Protein AF-A0A932U770-F1 (afdb_monomer_lite)

Foldseek 3Di:
DPDFDKKKKKKKWAFKDFDDQDPVVRDDGAMFTFIKMWIGDPVDIDIDTQTGRVDGDPDDLRVLVVVVCVVVAWDWDDKDFDFDDDDPDDDDDDDDTDTPPSTMMIMTMHTDDPPDDSDDPPSND

Sequence (125 aa):
MAENQWEYCHLGLDGDKYHKPDKRTGNVEGWSYDCHIYYYGPSKSQYIQLTRLDTIVDFTPFPRAMALLGLYGWELVSVQHPVYGAHGGSDGDGTSGYLAWHRKIAYFKRLVVPGRATDEPKLTL

Secondary structure (DSSP, 8-state):
-PPPPEEEEEEEEEEEEEEPPBTTTTBPPEEEEEEEEEEE-SS-EEEEEEE-TTSEESS-HHHHHHHHHHHTTPEEEEEE-PEEPPP--SS-----PEE-TT-EEEEEEEE--TT----------

Radius of gyration: 18.55 Å; chains: 1; bounding box: 44×48×47 Å

Structure (mmCIF, N/CA/C/O backbone):
data_AF-A0A932U770-F1
#
_entry.id   AF-A0A932U770-F1
#
loop_
_atom_site.group_PDB
_atom_site.id
_atom_site.type_symbol
_atom_site.label_atom_id
_atom_site.label_alt_id
_atom_site.label_comp_id
_atom_site.label_asym_id
_atom_site.label_entity_id
_atom_site.label_seq_id
_atom_site.pdbx_PDB_ins_code
_atom_site.Cartn_x
_atom_site.Cartn_y
_atom_site.Cartn_z
_atom_site.occupancy
_atom_site.B_iso_or_equiv
_atom_site.auth_seq_id
_atom_site.auth_comp_id
_atom_site.auth_asym_id
_atom_site.auth_atom_id
_atom_site.pdbx_PDB_model_num
ATOM 1 N N . MET A 1 1 ? -19.892 10.150 25.071 1.00 44.81 1 MET A N 1
ATOM 2 C CA . MET A 1 1 ? -19.919 9.243 23.903 1.00 44.81 1 MET A CA 1
ATOM 3 C C . MET A 1 1 ? -18.548 8.604 23.820 1.00 44.81 1 MET A C 1
ATOM 5 O O . MET A 1 1 ? -17.582 9.339 23.974 1.00 44.81 1 MET A O 1
ATOM 9 N N . ALA A 1 2 ? -18.449 7.279 23.701 1.00 55.12 2 ALA A N 1
ATOM 10 C CA . ALA A 1 2 ? -17.149 6.638 23.512 1.00 55.12 2 ALA A CA 1
ATOM 11 C C . ALA A 1 2 ? -16.595 7.077 22.150 1.00 55.12 2 ALA A C 1
ATOM 13 O O . ALA A 1 2 ? -17.303 6.996 21.148 1.00 55.12 2 ALA A O 1
ATOM 14 N N . GLU A 1 3 ? -15.383 7.620 22.133 1.00 70.56 3 GLU A N 1
ATOM 15 C CA . GLU A 1 3 ? -14.718 8.017 20.897 1.00 70.56 3 GLU A CA 1
ATOM 16 C C . GLU A 1 3 ? -14.372 6.753 20.102 1.00 70.56 3 GLU A C 1
ATOM 18 O O . GLU A 1 3 ? -13.790 5.807 20.639 1.00 70.56 3 GLU A O 1
ATOM 23 N N . ASN A 1 4 ? -14.784 6.703 18.835 1.00 77.62 4 ASN A N 1
ATOM 24 C CA . ASN A 1 4 ? -14.467 5.576 17.966 1.00 77.62 4 ASN A CA 1
ATOM 25 C C . ASN A 1 4 ? -12.946 5.499 17.774 1.00 77.62 4 ASN A C 1
ATOM 27 O O . ASN A 1 4 ? -12.334 6.459 17.305 1.00 77.62 4 ASN A O 1
ATOM 31 N N . GLN A 1 5 ? -12.343 4.357 18.106 1.00 85.62 5 GLN A N 1
ATOM 32 C CA . GLN A 1 5 ? -10.927 4.105 17.838 1.00 85.62 5 GLN A CA 1
ATOM 33 C C . GLN A 1 5 ? -10.726 3.689 16.374 1.00 85.62 5 GLN A C 1
ATOM 35 O O . GLN A 1 5 ? -11.537 2.949 15.811 1.00 85.62 5 GLN A O 1
ATOM 40 N N . TRP A 1 6 ? -9.635 4.152 15.762 1.00 87.38 6 TRP A N 1
ATOM 41 C CA . TRP A 1 6 ? -9.308 3.919 14.353 1.00 87.38 6 TRP A CA 1
ATOM 42 C C . TRP A 1 6 ? -7.961 3.211 14.203 1.00 87.38 6 TRP A C 1
ATOM 44 O O . TRP A 1 6 ? -7.018 3.494 14.940 1.00 87.38 6 TRP A O 1
ATOM 54 N N . GLU A 1 7 ? -7.875 2.327 13.214 1.00 88.94 7 GLU A N 1
ATOM 55 C CA . GLU A 1 7 ? -6.621 1.790 12.683 1.00 88.94 7 GLU A CA 1
ATOM 56 C C . GLU A 1 7 ? -6.246 2.558 11.415 1.00 88.94 7 GLU A C 1
ATOM 58 O O . GLU A 1 7 ? -7.127 2.979 10.658 1.00 88.94 7 GLU A O 1
ATOM 63 N N . TYR A 1 8 ? -4.946 2.698 11.160 1.00 92.25 8 TYR A N 1
ATOM 64 C CA . TYR A 1 8 ? -4.427 3.411 9.993 1.00 92.25 8 TYR A CA 1
ATOM 65 C C . TYR A 1 8 ? -3.449 2.533 9.221 1.00 92.25 8 TYR A C 1
ATOM 67 O O . TYR A 1 8 ?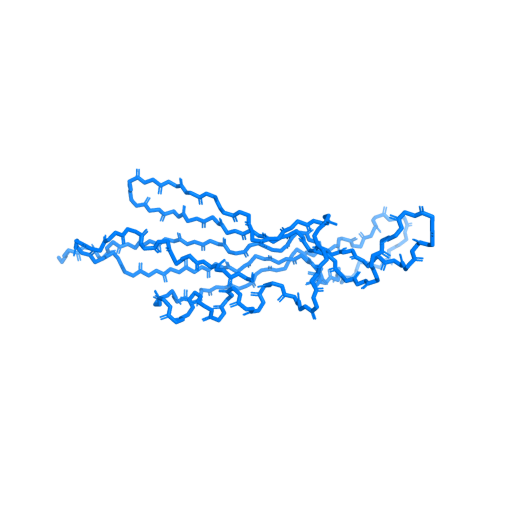 -2.760 1.694 9.799 1.00 92.25 8 TYR A O 1
ATOM 75 N N . CYS A 1 9 ? -3.347 2.737 7.915 1.00 94.06 9 CYS A N 1
ATOM 76 C CA . CYS A 1 9 ? -2.246 2.187 7.137 1.00 94.06 9 CYS A CA 1
ATOM 77 C C . CYS A 1 9 ? -1.866 3.126 5.996 1.00 94.06 9 CYS A C 1
ATOM 79 O O . CYS A 1 9 ? -2.636 4.015 5.620 1.00 94.06 9 CYS A O 1
ATOM 81 N N . HIS A 1 10 ? -0.671 2.934 5.449 1.00 95.56 10 HIS A N 1
ATOM 82 C CA . HIS A 1 10 ? -0.303 3.556 4.189 1.00 95.56 10 HIS A CA 1
ATOM 83 C C . HIS A 1 10 ? 0.346 2.551 3.241 1.00 95.56 10 HIS A C 1
ATOM 85 O O . HIS A 1 10 ? 1.170 1.737 3.651 1.00 95.56 10 HIS A O 1
ATOM 91 N N . LEU A 1 11 ? -0.033 2.624 1.969 1.00 96.31 11 LEU A N 1
ATOM 92 C CA . LEU A 1 11 ? 0.539 1.866 0.862 1.00 96.31 11 LEU A CA 1
ATOM 93 C C . LEU A 1 11 ? 1.500 2.782 0.107 1.00 96.31 11 LEU A C 1
ATOM 95 O O . LEU A 1 11 ? 1.067 3.805 -0.424 1.00 96.31 11 LEU A O 1
ATOM 99 N N . GLY A 1 12 ? 2.774 2.415 0.053 1.00 95.75 12 GLY A N 1
ATOM 100 C CA . GLY A 1 12 ? 3.820 3.137 -0.658 1.00 95.75 12 GLY A CA 1
ATOM 101 C C . GLY A 1 12 ? 4.208 2.448 -1.964 1.00 95.75 12 GLY A C 1
ATOM 102 O O . GLY A 1 12 ? 4.327 1.224 -2.034 1.00 95.75 12 GLY A O 1
ATOM 103 N N . LEU A 1 13 ? 4.414 3.248 -3.004 1.00 95.31 13 LEU A N 1
ATOM 104 C CA . LEU A 1 13 ? 5.195 2.900 -4.186 1.00 95.31 13 LEU A CA 1
ATOM 105 C C . LEU A 1 13 ? 6.364 3.882 -4.233 1.00 95.31 13 LEU A C 1
ATOM 107 O O . LEU A 1 13 ? 6.118 5.083 -4.330 1.00 95.31 13 LEU A O 1
ATOM 111 N N . ASP A 1 14 ? 7.599 3.393 -4.156 1.00 92.44 14 ASP A N 1
ATOM 112 C CA . ASP A 1 14 ? 8.802 4.237 -4.078 1.00 92.44 14 ASP A CA 1
ATOM 113 C C . ASP A 1 14 ? 9.591 4.326 -5.381 1.00 92.44 14 ASP A C 1
ATOM 115 O O . ASP A 1 14 ? 10.525 5.128 -5.485 1.00 92.44 14 ASP A O 1
ATOM 119 N N . GLY A 1 15 ? 9.175 3.570 -6.391 1.00 89.56 15 GLY A N 1
ATOM 120 C CA . GLY A 1 15 ? 9.710 3.642 -7.737 1.00 89.56 15 GLY A CA 1
ATOM 121 C C . GLY A 1 15 ? 9.412 2.392 -8.547 1.00 89.56 15 GLY A C 1
ATOM 122 O O . GLY A 1 15 ? 8.880 1.394 -8.052 1.00 89.56 15 GLY A O 1
ATOM 123 N N . ASP A 1 16 ? 9.804 2.467 -9.807 1.00 91.38 16 ASP A N 1
ATOM 124 C CA . ASP A 1 16 ? 9.727 1.407 -10.794 1.00 91.38 16 ASP A CA 1
ATOM 125 C C . ASP A 1 16 ? 11.029 1.341 -11.603 1.00 91.38 16 ASP A C 1
ATOM 127 O O . ASP A 1 16 ? 11.791 2.308 -11.699 1.00 91.38 16 ASP A O 1
ATOM 131 N N . LYS A 1 17 ? 11.312 0.173 -12.174 1.00 91.38 17 LYS A N 1
ATOM 132 C CA . LYS A 1 17 ? 12.446 -0.026 -13.075 1.00 91.38 17 LYS A CA 1
ATOM 133 C C . LYS A 1 17 ? 12.067 -1.002 -14.175 1.00 91.38 17 LYS A C 1
ATOM 135 O O . LYS A 1 17 ? 11.622 -2.111 -13.899 1.00 91.38 17 LYS A O 1
ATOM 140 N N . TYR A 1 18 ? 12.311 -0.612 -15.421 1.00 89.50 18 TYR A N 1
ATOM 141 C CA . TYR A 1 18 ? 12.226 -1.534 -16.547 1.00 89.50 18 TYR A CA 1
ATOM 142 C C . TYR A 1 18 ? 13.537 -2.303 -16.714 1.00 89.50 18 TYR A C 1
ATOM 144 O O . TYR A 1 18 ? 14.613 -1.705 -16.832 1.00 89.50 18 TYR A O 1
ATOM 152 N N . HIS A 1 19 ? 13.448 -3.627 -16.764 1.00 88.62 19 HIS A N 1
ATOM 153 C CA . HIS A 1 19 ? 14.555 -4.527 -17.063 1.00 88.62 19 HIS A CA 1
ATOM 154 C C . HIS A 1 19 ? 14.473 -4.948 -18.523 1.00 88.62 19 HIS A C 1
ATOM 156 O O . HIS A 1 19 ? 13.507 -5.573 -18.956 1.00 88.62 19 HIS A O 1
ATOM 162 N N . LYS A 1 20 ? 15.508 -4.595 -19.286 1.00 86.38 20 LYS A N 1
ATOM 163 C CA . LYS A 1 20 ? 15.680 -5.076 -20.657 1.00 86.38 20 LYS A CA 1
ATOM 164 C C . LYS A 1 20 ? 16.165 -6.529 -20.634 1.00 86.38 20 LYS A C 1
ATOM 166 O O . LYS A 1 20 ? 16.903 -6.890 -19.715 1.00 86.38 20 LYS A O 1
ATOM 171 N N . PRO A 1 21 ? 15.831 -7.331 -21.656 1.00 82.88 21 PRO A N 1
ATOM 172 C CA . PRO A 1 21 ? 16.319 -8.697 -21.751 1.00 82.88 21 PRO A CA 1
ATOM 173 C C . PRO A 1 21 ? 17.848 -8.697 -21.839 1.00 82.88 21 PRO A C 1
ATOM 175 O O . PRO A 1 21 ? 18.435 -8.030 -22.695 1.00 82.88 21 PRO A O 1
ATOM 178 N N . ASP A 1 22 ? 18.496 -9.466 -20.967 1.00 78.56 22 ASP A N 1
ATOM 179 C CA . ASP A 1 22 ? 19.944 -9.664 -20.993 1.00 78.56 22 ASP A CA 1
ATOM 180 C C . ASP A 1 22 ? 20.265 -11.142 -21.232 1.00 78.56 22 ASP A C 1
ATOM 182 O O . ASP A 1 22 ? 20.074 -12.012 -20.381 1.00 78.56 22 ASP A O 1
ATOM 186 N N . LYS A 1 23 ? 20.801 -11.412 -22.428 1.00 71.38 23 LYS A N 1
ATOM 187 C CA . LYS A 1 23 ? 21.168 -12.755 -22.891 1.00 71.38 23 LYS A CA 1
ATOM 188 C C . LYS A 1 23 ? 22.278 -13.405 -22.057 1.00 71.38 23 LYS A C 1
ATOM 190 O O . LYS A 1 23 ? 22.447 -14.615 -22.156 1.00 71.38 23 LYS A O 1
ATOM 195 N N . ARG A 1 24 ? 23.062 -12.637 -21.288 1.00 72.44 24 ARG A N 1
ATOM 196 C CA . ARG A 1 24 ? 24.173 -13.162 -20.472 1.00 72.44 24 ARG A CA 1
ATOM 197 C C . ARG A 1 24 ? 23.744 -13.576 -19.071 1.00 72.44 24 ARG A C 1
ATOM 199 O O . ARG A 1 24 ? 24.317 -14.512 -18.528 1.00 72.44 24 ARG A O 1
ATOM 206 N N . THR A 1 25 ? 22.766 -12.887 -18.496 1.00 71.94 25 THR A N 1
ATOM 207 C CA . THR A 1 25 ? 22.269 -13.148 -17.136 1.00 71.94 25 THR A CA 1
ATOM 208 C C . THR A 1 25 ? 21.006 -14.005 -17.123 1.00 71.94 25 THR A C 1
ATOM 210 O O . THR A 1 25 ? 20.641 -14.524 -16.074 1.00 71.94 25 THR A O 1
ATOM 213 N N . GLY A 1 26 ? 20.352 -14.188 -18.277 1.00 70.31 26 GLY A N 1
ATOM 214 C CA . GLY A 1 26 ? 19.064 -14.879 -18.354 1.00 70.31 26 GLY A CA 1
ATOM 215 C C . GLY A 1 26 ? 17.919 -14.055 -17.761 1.00 70.31 26 GLY A C 1
ATOM 216 O O . GLY A 1 26 ? 16.860 -14.610 -17.475 1.00 70.31 26 GLY A O 1
ATOM 217 N N . ASN A 1 27 ? 18.125 -12.747 -17.566 1.00 72.31 27 ASN A N 1
ATOM 218 C CA . ASN A 1 27 ? 17.108 -11.864 -17.012 1.00 72.31 27 ASN A CA 1
ATOM 219 C C . ASN A 1 27 ? 15.900 -11.785 -17.948 1.00 72.31 27 ASN A C 1
ATOM 221 O O . ASN A 1 27 ? 16.032 -11.524 -19.149 1.00 72.31 27 ASN A O 1
ATOM 225 N N . VAL A 1 28 ? 14.724 -11.991 -17.360 1.00 80.12 28 VAL A N 1
ATOM 226 C CA . VAL A 1 28 ? 13.431 -11.833 -18.024 1.00 80.12 28 VAL A CA 1
ATOM 227 C C . VAL A 1 28 ? 13.189 -10.341 -18.277 1.00 80.12 28 VAL A C 1
ATOM 229 O O . VAL A 1 28 ? 13.609 -9.493 -17.494 1.00 80.12 28 VAL A O 1
ATOM 232 N N . GLU A 1 29 ? 12.557 -10.006 -19.397 1.00 88.69 29 GLU A N 1
ATOM 233 C CA . GLU A 1 29 ? 12.138 -8.635 -19.694 1.00 88.69 29 GLU A CA 1
ATOM 234 C C . GLU A 1 29 ? 10.894 -8.270 -18.872 1.00 88.69 29 GLU A C 1
ATOM 236 O O . GLU A 1 29 ? 9.956 -9.062 -18.796 1.00 88.69 29 GLU A O 1
ATOM 241 N N . GLY A 1 30 ? 10.861 -7.076 -18.273 1.00 89.62 30 GLY A N 1
ATOM 242 C CA . GLY A 1 30 ? 9.664 -6.602 -17.576 1.00 89.62 30 GLY A CA 1
ATOM 243 C C . GLY A 1 30 ? 9.907 -5.483 -16.570 1.00 89.62 30 GLY A C 1
ATOM 244 O O . GLY A 1 30 ? 11.009 -4.949 -16.446 1.00 89.62 30 GLY A O 1
ATOM 245 N N . TRP A 1 31 ? 8.853 -5.119 -15.844 1.00 90.88 31 TRP A N 1
ATOM 246 C CA . TRP A 1 31 ? 8.897 -4.080 -14.819 1.00 90.88 31 TRP A CA 1
ATOM 247 C C . TRP A 1 31 ? 9.132 -4.680 -13.436 1.00 90.88 31 TRP A C 1
ATOM 249 O O . TRP A 1 31 ? 8.580 -5.722 -13.097 1.00 90.88 31 TRP A O 1
ATOM 259 N N . SER A 1 32 ? 9.918 -3.995 -12.616 1.00 93.00 32 SER A N 1
ATOM 260 C CA . SER A 1 32 ? 9.978 -4.222 -11.176 1.00 93.00 32 SER A CA 1
ATOM 261 C C . SER A 1 32 ? 9.568 -2.963 -10.423 1.00 93.00 32 SER A C 1
ATOM 263 O O . SER A 1 32 ? 9.662 -1.851 -10.948 1.00 93.00 32 SER A O 1
ATOM 265 N N . TYR A 1 33 ? 9.118 -3.135 -9.183 1.00 93.31 33 TYR A N 1
ATOM 266 C CA . TYR A 1 33 ? 8.555 -2.056 -8.372 1.00 93.31 33 TYR A CA 1
ATOM 267 C C . TYR A 1 33 ? 8.993 -2.187 -6.920 1.00 93.31 33 TYR A C 1
ATOM 269 O O . TYR A 1 33 ? 8.979 -3.292 -6.380 1.00 93.31 33 TYR A O 1
ATOM 277 N N . ASP A 1 34 ? 9.297 -1.070 -6.263 1.00 94.62 34 ASP A N 1
ATOM 278 C CA . ASP A 1 34 ? 9.420 -1.032 -4.803 1.00 94.62 34 ASP A CA 1
ATOM 279 C C . ASP A 1 34 ? 8.073 -0.637 -4.196 1.00 94.62 34 ASP A C 1
ATOM 281 O O . ASP A 1 34 ? 7.673 0.528 -4.256 1.00 94.62 34 ASP A O 1
ATOM 285 N N . CYS A 1 35 ? 7.327 -1.620 -3.691 1.00 95.31 35 CYS A N 1
ATOM 286 C CA . CYS A 1 35 ? 5.996 -1.402 -3.140 1.00 95.31 35 CYS A CA 1
ATOM 287 C C . CYS A 1 35 ? 5.862 -2.061 -1.775 1.00 95.31 35 CYS A C 1
ATOM 289 O O . CYS A 1 35 ? 6.246 -3.220 -1.589 1.00 95.31 35 CYS A O 1
ATOM 291 N N . HIS A 1 36 ? 5.289 -1.328 -0.829 1.00 94.69 36 HIS A N 1
ATOM 292 C CA . HIS A 1 36 ? 5.211 -1.737 0.562 1.00 94.69 36 HIS A CA 1
ATOM 293 C C . HIS A 1 36 ? 3.956 -1.193 1.243 1.00 94.69 36 HIS A C 1
ATOM 295 O O . HIS A 1 36 ? 3.335 -0.241 0.773 1.00 94.69 36 HIS A O 1
ATOM 301 N N . ILE A 1 37 ? 3.602 -1.759 2.390 1.00 94.44 37 ILE A N 1
ATOM 302 C CA . ILE A 1 37 ? 2.531 -1.255 3.243 1.00 94.44 37 ILE A CA 1
ATOM 303 C C . ILE A 1 37 ? 2.974 -1.204 4.701 1.00 94.44 37 ILE A C 1
ATOM 305 O O . ILE A 1 37 ? 3.590 -2.140 5.211 1.00 94.44 37 ILE A O 1
ATOM 309 N N . TYR A 1 38 ? 2.631 -0.108 5.373 1.00 93.44 38 TYR A N 1
ATOM 310 C CA . TYR A 1 38 ? 2.772 0.045 6.814 1.00 93.44 38 TYR A CA 1
ATOM 311 C C . TYR A 1 38 ? 1.397 0.090 7.473 1.00 93.44 38 TYR A C 1
ATOM 313 O O . TYR A 1 38 ? 0.577 0.944 7.142 1.00 93.44 38 TYR A O 1
ATOM 321 N N . TYR A 1 39 ? 1.165 -0.798 8.433 1.00 90.25 39 TYR A N 1
ATOM 322 C CA . TYR A 1 39 ? -0.017 -0.813 9.289 1.00 90.25 39 TYR A CA 1
ATOM 323 C C . TYR A 1 39 ? 0.312 -0.201 10.649 1.00 90.25 39 TYR A C 1
ATOM 325 O O . TYR A 1 39 ? 1.348 -0.508 11.238 1.00 90.25 39 TYR A O 1
ATOM 333 N N . TYR A 1 40 ? -0.604 0.615 11.160 1.00 87.50 40 TYR A N 1
ATOM 334 C CA . TYR A 1 40 ? -0.566 1.226 12.482 1.00 87.50 40 TYR A CA 1
ATOM 335 C C . TYR A 1 40 ? -1.799 0.763 13.253 1.00 87.50 40 TYR A C 1
ATOM 337 O O . TYR A 1 40 ? -2.908 1.273 13.064 1.00 87.50 40 TYR A O 1
ATOM 345 N N . GLY A 1 41 ? -1.605 -0.251 14.091 1.00 77.25 41 GLY A N 1
ATOM 346 C CA . GLY A 1 41 ? -2.605 -0.712 15.040 1.00 77.25 41 GLY A CA 1
ATOM 347 C C . GLY A 1 41 ? -2.409 -0.068 16.416 1.00 77.25 41 GLY A C 1
ATOM 348 O O . GLY A 1 41 ? -1.338 0.464 16.712 1.00 77.25 41 GLY A O 1
ATOM 349 N N . PRO A 1 42 ? -3.413 -0.163 17.300 1.00 70.75 42 PRO A N 1
ATOM 350 C CA . PRO A 1 42 ? -3.330 0.363 18.664 1.00 70.75 42 PRO A CA 1
ATOM 351 C C . PRO A 1 42 ? -2.266 -0.336 19.529 1.00 70.75 42 PRO A C 1
ATOM 353 O O . PRO A 1 42 ? -1.808 0.234 20.514 1.00 70.75 42 PRO A O 1
ATOM 356 N N . SER A 1 43 ? -1.873 -1.565 19.178 1.00 71.50 43 SER A N 1
ATOM 357 C CA . SER A 1 43 ? -0.910 -2.375 19.937 1.00 71.50 43 SER A CA 1
ATOM 358 C C . SER A 1 43 ? 0.429 -2.596 19.228 1.00 71.50 43 SER A C 1
ATOM 360 O O . SER A 1 43 ? 1.422 -2.880 19.895 1.00 71.50 43 SER A O 1
ATOM 362 N N . LYS A 1 44 ? 0.478 -2.491 17.893 1.00 75.50 44 LYS A N 1
ATOM 363 C CA . LYS A 1 44 ? 1.687 -2.726 17.093 1.00 75.50 44 LYS A CA 1
ATOM 364 C C . LYS A 1 44 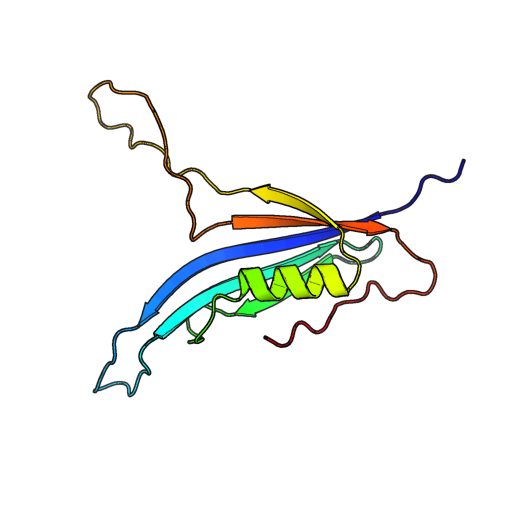? 1.649 -1.985 15.757 1.00 75.50 44 LYS A C 1
ATOM 366 O O . LYS A 1 44 ? 0.586 -1.833 15.155 1.00 75.50 44 LYS A O 1
ATOM 371 N N . SER A 1 45 ? 2.831 -1.620 15.267 1.00 84.31 45 SER A N 1
ATOM 372 C CA . SER A 1 45 ? 3.048 -1.206 13.877 1.00 84.31 45 SER A CA 1
ATOM 373 C C . SER A 1 45 ? 3.716 -2.337 13.100 1.00 84.31 45 SER A C 1
ATOM 375 O O . SER A 1 45 ? 4.530 -3.074 13.660 1.00 84.31 45 SER A O 1
ATOM 377 N N . GLN A 1 46 ? 3.400 -2.477 11.815 1.00 86.56 46 GLN A N 1
ATOM 378 C CA . GLN A 1 46 ? 3.935 -3.547 10.974 1.00 86.56 46 GLN A CA 1
ATOM 379 C C . GLN A 1 46 ? 4.248 -3.064 9.567 1.00 86.56 46 GLN A C 1
ATOM 381 O O . GLN A 1 46 ? 3.471 -2.322 8.978 1.00 86.56 46 GLN A O 1
ATOM 386 N N . TYR A 1 47 ? 5.366 -3.543 9.028 1.00 90.38 47 TYR A N 1
ATOM 387 C CA . TYR A 1 47 ? 5.797 -3.326 7.654 1.00 90.38 47 TYR A CA 1
ATOM 388 C C . TYR A 1 47 ? 5.655 -4.610 6.838 1.00 90.38 47 TYR A C 1
ATOM 390 O O . TYR A 1 47 ? 6.078 -5.673 7.294 1.00 90.38 47 TYR A O 1
ATOM 398 N N . ILE A 1 48 ? 5.114 -4.510 5.626 1.00 90.44 48 ILE A N 1
ATOM 399 C CA . ILE A 1 48 ? 5.092 -5.602 4.652 1.00 90.44 48 ILE A CA 1
ATOM 400 C C . ILE A 1 48 ? 5.636 -5.086 3.323 1.00 90.44 48 ILE A C 1
ATOM 402 O O . ILE A 1 48 ? 5.086 -4.158 2.734 1.00 90.44 48 ILE A O 1
ATOM 406 N N . GLN A 1 49 ? 6.691 -5.730 2.830 1.00 92.56 49 GLN A N 1
ATOM 407 C CA . GLN A 1 49 ? 7.158 -5.542 1.462 1.00 92.56 49 GLN A CA 1
ATOM 408 C C . GLN A 1 49 ? 6.281 -6.368 0.519 1.00 92.56 49 GLN A C 1
ATOM 410 O O . GLN A 1 49 ? 6.197 -7.584 0.672 1.00 92.56 49 GLN A O 1
ATOM 415 N N . LEU A 1 50 ? 5.658 -5.715 -0.455 1.00 91.88 50 LEU A N 1
ATOM 416 C CA . LEU A 1 50 ? 4.787 -6.360 -1.433 1.00 91.88 50 LEU A CA 1
ATOM 417 C C . LEU A 1 50 ? 5.553 -6.778 -2.695 1.00 91.88 50 LEU A C 1
ATOM 419 O O . LEU A 1 50 ? 5.372 -7.886 -3.186 1.00 91.88 50 LEU A O 1
ATOM 423 N N . THR A 1 51 ? 6.441 -5.916 -3.190 1.00 92.31 51 THR A N 1
ATOM 424 C CA . THR A 1 51 ? 7.382 -6.206 -4.288 1.00 92.31 51 THR A CA 1
ATOM 425 C C . THR A 1 51 ? 8.658 -5.396 -4.097 1.00 92.31 51 THR A C 1
ATOM 427 O O . THR A 1 51 ? 8.631 -4.374 -3.414 1.00 92.31 51 THR A O 1
ATOM 430 N N . ARG A 1 52 ? 9.763 -5.811 -4.719 1.00 91.50 52 ARG A N 1
ATOM 431 C CA . ARG A 1 52 ? 11.042 -5.083 -4.726 1.00 91.50 52 ARG A CA 1
ATOM 432 C C . ARG A 1 52 ? 11.524 -4.836 -6.154 1.00 91.50 52 ARG A C 1
ATOM 434 O O . ARG A 1 52 ? 11.096 -5.510 -7.088 1.00 91.50 52 ARG A O 1
ATOM 441 N N . LEU A 1 53 ? 12.472 -3.911 -6.327 1.00 90.69 53 LEU A N 1
ATOM 442 C CA . LEU A 1 53 ? 13.052 -3.587 -7.641 1.00 90.69 53 LEU A CA 1
ATOM 443 C C . LEU A 1 53 ? 13.873 -4.723 -8.283 1.00 90.69 53 LEU A C 1
ATOM 445 O O . LEU A 1 53 ? 14.274 -4.593 -9.441 1.00 90.69 53 LEU A O 1
ATOM 449 N N . ASP A 1 54 ? 14.119 -5.820 -7.577 1.00 85.00 54 ASP A N 1
ATOM 450 C CA . ASP A 1 54 ? 14.726 -7.051 -8.098 1.00 85.00 54 ASP A CA 1
ATOM 451 C C . ASP A 1 54 ? 13.681 -8.087 -8.562 1.00 85.00 54 ASP A C 1
ATOM 453 O O . ASP A 1 54 ? 14.038 -9.089 -9.175 1.00 85.00 54 ASP A O 1
ATOM 457 N N . THR A 1 55 ? 12.395 -7.841 -8.300 1.00 87.88 55 THR A N 1
ATOM 458 C CA . THR A 1 55 ? 11.296 -8.765 -8.584 1.00 87.88 55 THR A CA 1
ATOM 459 C C . THR A 1 55 ? 10.506 -8.273 -9.791 1.00 87.88 55 THR A C 1
ATOM 461 O O . THR A 1 55 ? 9.867 -7.222 -9.731 1.00 87.88 55 THR A O 1
ATOM 464 N N . ILE A 1 56 ? 10.554 -9.023 -10.893 1.00 89.69 56 ILE A N 1
ATOM 465 C CA . ILE A 1 56 ? 9.829 -8.679 -12.120 1.00 89.69 56 ILE A CA 1
ATOM 466 C C . ILE A 1 56 ? 8.379 -9.149 -12.013 1.00 89.69 56 ILE A C 1
ATOM 468 O O . ILE A 1 56 ? 8.121 -10.303 -11.676 1.00 89.69 56 ILE A O 1
ATOM 472 N N . VAL A 1 57 ? 7.448 -8.252 -12.325 1.00 88.56 57 VAL A N 1
ATOM 473 C CA . VAL A 1 57 ? 6.005 -8.501 -12.351 1.00 88.56 57 VAL A CA 1
ATOM 474 C C . VAL A 1 57 ? 5.398 -7.921 -13.629 1.00 88.56 57 VAL A C 1
ATOM 476 O O . VAL A 1 57 ? 5.894 -6.951 -14.202 1.00 88.56 57 VAL A O 1
ATOM 479 N N . ASP A 1 58 ? 4.307 -8.523 -14.085 1.00 86.56 58 ASP A N 1
ATOM 480 C CA . ASP A 1 58 ? 3.549 -8.125 -15.275 1.00 86.56 58 ASP A CA 1
ATOM 481 C C . ASP A 1 58 ? 2.477 -7.057 -14.984 1.00 86.56 58 ASP A C 1
ATOM 483 O O . ASP A 1 58 ? 1.807 -6.575 -15.897 1.00 86.56 58 ASP A O 1
ATOM 487 N N . PHE A 1 59 ? 2.332 -6.642 -13.723 1.00 86.44 59 PHE A N 1
ATOM 488 C CA . PHE A 1 59 ? 1.393 -5.610 -13.286 1.00 86.44 59 PHE A CA 1
ATOM 489 C C . PHE A 1 59 ? 2.015 -4.664 -12.253 1.00 86.44 59 PHE A C 1
ATOM 491 O O . PHE A 1 59 ? 2.90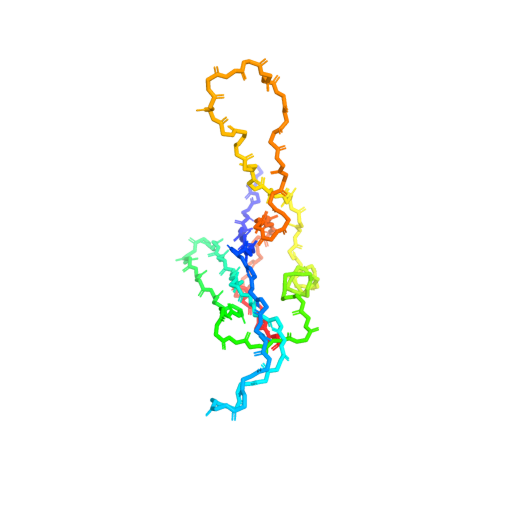6 -5.033 -11.492 1.00 86.44 59 PHE A O 1
ATOM 498 N N . THR A 1 60 ? 1.479 -3.446 -12.148 1.00 89.38 60 THR A N 1
ATOM 499 C CA . THR A 1 60 ? 1.825 -2.542 -11.043 1.00 89.38 60 THR A CA 1
ATOM 500 C C . THR A 1 60 ? 1.201 -3.062 -9.739 1.00 89.38 60 THR A C 1
ATOM 502 O O . THR A 1 60 ? -0.027 -3.165 -9.661 1.00 89.38 60 THR A O 1
ATOM 505 N N . PRO A 1 61 ? 1.977 -3.319 -8.672 1.00 91.38 61 PRO A N 1
ATOM 506 C CA . PRO A 1 61 ? 1.464 -3.868 -7.410 1.00 91.38 61 PRO A CA 1
ATOM 507 C C . PRO A 1 61 ? 0.507 -2.917 -6.678 1.00 91.38 61 PRO A C 1
ATOM 509 O O . PRO A 1 61 ? -0.394 -3.351 -5.961 1.00 91.38 61 PRO A O 1
ATOM 512 N N . PHE A 1 62 ? 0.667 -1.610 -6.893 1.00 93.88 62 PHE A N 1
ATOM 513 C CA . PHE A 1 62 ? -0.036 -0.573 -6.146 1.00 93.88 62 PHE A CA 1
ATOM 514 C C . PHE A 1 62 ? -1.567 -0.567 -6.361 1.00 93.88 62 PHE A C 1
ATOM 516 O O . PHE A 1 62 ? -2.287 -0.676 -5.368 1.00 93.88 62 PHE A O 1
ATOM 523 N N . PRO A 1 63 ? -2.121 -0.506 -7.597 1.00 92.94 63 PRO A N 1
ATOM 524 C CA . PRO A 1 63 ? -3.572 -0.591 -7.798 1.00 92.94 63 PRO A CA 1
ATOM 525 C C . PRO A 1 63 ? -4.200 -1.867 -7.225 1.00 92.94 63 PRO A C 1
ATOM 527 O O . PRO A 1 63 ? -5.281 -1.808 -6.640 1.00 92.94 63 PRO A O 1
ATOM 530 N N . ARG A 1 64 ? -3.514 -3.012 -7.348 1.00 91.56 64 ARG A N 1
ATOM 531 C CA . ARG A 1 64 ? -3.997 -4.295 -6.821 1.00 91.56 64 ARG A CA 1
ATOM 532 C C . ARG A 1 64 ? -4.029 -4.299 -5.294 1.00 91.56 64 ARG A C 1
ATOM 534 O O . ARG A 1 64 ? -5.040 -4.686 -4.715 1.00 91.56 64 ARG A O 1
ATOM 541 N N . ALA A 1 65 ? -2.967 -3.823 -4.646 1.00 93.12 65 ALA A N 1
ATOM 542 C CA . ALA A 1 65 ? -2.923 -3.689 -3.193 1.00 93.12 65 ALA A CA 1
ATOM 543 C C . ALA A 1 65 ? -4.009 -2.731 -2.676 1.00 93.12 65 ALA A C 1
ATOM 545 O O . ALA A 1 65 ? -4.703 -3.056 -1.718 1.00 93.12 65 ALA A O 1
ATOM 546 N N . MET A 1 66 ? -4.227 -1.599 -3.353 1.00 94.25 66 MET A N 1
ATOM 547 C CA . MET A 1 66 ? -5.298 -0.655 -3.021 1.00 94.25 66 MET A CA 1
ATOM 548 C C . MET A 1 66 ? -6.694 -1.291 -3.127 1.00 94.25 66 MET A C 1
ATOM 550 O O . MET A 1 66 ? -7.509 -1.125 -2.222 1.00 94.25 66 MET A O 1
ATOM 554 N N . ALA A 1 67 ? -6.964 -2.051 -4.193 1.00 91.56 67 ALA A N 1
ATOM 555 C CA . ALA A 1 67 ? -8.235 -2.757 -4.355 1.00 91.56 67 ALA A CA 1
ATOM 556 C C . ALA A 1 67 ? -8.459 -3.797 -3.246 1.00 91.56 67 ALA A C 1
ATOM 558 O O . ALA A 1 67 ? -9.541 -3.861 -2.663 1.00 91.56 67 ALA A O 1
ATOM 559 N N . LEU A 1 68 ? -7.424 -4.576 -2.915 1.00 90.88 68 LEU A N 1
ATOM 560 C CA . LEU A 1 68 ? -7.485 -5.557 -1.834 1.00 90.88 68 LEU A CA 1
ATOM 561 C C . LEU A 1 68 ? -7.754 -4.882 -0.486 1.00 90.88 68 LEU A C 1
ATOM 563 O O . LEU A 1 68 ? -8.641 -5.321 0.235 1.00 90.88 68 LEU A O 1
ATOM 567 N N . LEU A 1 69 ? -7.065 -3.786 -0.158 1.00 91.88 69 LEU A N 1
ATOM 568 C CA . LEU A 1 69 ? -7.329 -3.027 1.070 1.00 91.88 69 LEU A CA 1
ATOM 569 C C . LEU A 1 69 ? -8.802 -2.614 1.179 1.00 91.88 69 LEU A C 1
ATOM 571 O O . LEU A 1 69 ? -9.412 -2.840 2.225 1.00 91.88 69 LEU A O 1
ATOM 575 N N . GLY A 1 70 ? -9.390 -2.110 0.090 1.00 91.25 70 GLY A N 1
ATOM 576 C CA . GLY A 1 70 ? -10.818 -1.792 0.029 1.00 91.25 70 GLY A CA 1
ATOM 577 C C . GLY A 1 70 ? -11.718 -2.999 0.319 1.00 91.25 70 GLY A C 1
ATOM 578 O O . GLY A 1 70 ? -12.641 -2.895 1.125 1.00 91.25 70 GLY A O 1
ATOM 579 N N . LEU A 1 71 ? -11.413 -4.168 -0.258 1.00 88.62 71 LEU A N 1
ATOM 580 C CA . LEU A 1 71 ? -12.137 -5.419 0.024 1.00 88.62 71 LEU A CA 1
ATOM 581 C C . LEU A 1 71 ? -12.036 -5.847 1.497 1.00 88.62 71 LEU A C 1
ATOM 583 O O . LEU A 1 71 ? -12.980 -6.420 2.035 1.00 88.62 71 LEU A O 1
ATOM 587 N N . TYR A 1 72 ? -10.924 -5.534 2.164 1.00 86.81 72 TYR A N 1
ATOM 588 C CA . TYR A 1 72 ? -10.705 -5.803 3.590 1.00 86.81 72 TYR A CA 1
ATOM 589 C C . TYR A 1 72 ? -11.186 -4.672 4.517 1.00 86.81 72 TYR A C 1
ATOM 591 O O . TYR A 1 72 ? -10.801 -4.611 5.691 1.00 86.81 72 TYR A O 1
ATOM 599 N N . GLY A 1 73 ? -12.043 -3.782 4.008 1.00 88.81 73 GLY A N 1
ATOM 600 C CA . GLY A 1 73 ? -12.725 -2.755 4.793 1.00 88.81 73 GLY A CA 1
ATOM 601 C C . GLY A 1 73 ? -11.862 -1.548 5.152 1.00 88.81 73 GLY A C 1
ATOM 602 O O . GLY A 1 73 ? -12.224 -0.806 6.065 1.00 88.81 73 GLY A O 1
ATOM 603 N N . TRP A 1 74 ? -10.729 -1.350 4.474 1.00 92.44 74 TRP A N 1
ATOM 604 C CA . TRP A 1 74 ? -9.958 -0.115 4.578 1.00 92.44 74 TRP A CA 1
ATOM 605 C C . TRP A 1 74 ? -10.582 0.975 3.707 1.00 92.44 74 TRP A C 1
ATOM 607 O O . TRP A 1 74 ? -10.774 0.807 2.505 1.00 92.44 74 TRP A O 1
ATOM 617 N N . GLU A 1 75 ? -10.864 2.119 4.317 1.00 95.12 75 GLU A N 1
ATOM 618 C CA . GLU A 1 75 ? -11.368 3.312 3.648 1.00 95.12 75 GLU A CA 1
ATOM 619 C C . GLU A 1 75 ? -10.187 4.161 3.169 1.00 95.12 75 GLU A C 1
ATOM 621 O O . GLU A 1 75 ? -9.326 4.539 3.968 1.00 95.12 75 GLU A O 1
ATOM 626 N N . LEU A 1 76 ? -10.143 4.470 1.869 1.00 97.00 76 LEU A N 1
ATOM 627 C CA . LEU A 1 76 ? -9.152 5.386 1.306 1.00 97.00 76 LEU A CA 1
ATOM 628 C C . LEU A 1 76 ? -9.410 6.809 1.817 1.00 97.00 76 LEU A C 1
ATOM 630 O O . LEU A 1 76 ? -10.490 7.357 1.621 1.00 97.00 76 LEU A O 1
ATOM 634 N N . VAL A 1 77 ? -8.392 7.417 2.421 1.00 97.31 77 VAL A N 1
ATOM 635 C CA . VAL A 1 77 ? -8.441 8.795 2.928 1.00 97.31 77 VAL A CA 1
ATOM 636 C C . VAL A 1 77 ? -7.861 9.766 1.909 1.00 97.31 77 VAL A C 1
ATOM 638 O O . VAL A 1 77 ? -8.471 10.783 1.595 1.00 97.31 77 VAL A O 1
ATOM 641 N N . SER A 1 78 ? -6.660 9.480 1.405 1.00 97.19 78 SER A N 1
ATOM 642 C CA . SER A 1 78 ? -5.994 10.331 0.418 1.00 97.19 78 SER A CA 1
ATOM 643 C C . SER A 1 78 ? -4.920 9.566 -0.345 1.00 97.19 78 SER A C 1
ATOM 645 O O . SER A 1 78 ? -4.397 8.563 0.140 1.00 97.19 78 SER A O 1
ATOM 647 N N . VAL A 1 79 ? -4.571 10.066 -1.529 1.00 95.69 79 VAL A N 1
ATOM 648 C CA . VAL A 1 79 ? -3.379 9.647 -2.269 1.00 95.69 79 VAL A CA 1
ATOM 649 C C . VAL A 1 79 ? -2.503 10.872 -2.456 1.00 95.69 79 VAL A C 1
ATOM 651 O O . VAL A 1 79 ? -2.965 11.902 -2.942 1.00 95.69 79 VAL A O 1
ATOM 654 N N . GLN A 1 80 ? -1.244 10.759 -2.057 1.00 94.19 80 GLN A N 1
ATOM 655 C CA . GLN A 1 80 ? -0.253 11.812 -2.196 1.00 94.19 80 GLN A CA 1
ATOM 656 C C . GLN A 1 80 ? 0.826 11.380 -3.178 1.00 94.19 80 GLN A C 1
ATOM 658 O O . GLN A 1 80 ? 1.301 10.244 -3.155 1.00 94.19 80 GLN A O 1
ATOM 663 N N . HIS A 1 81 ? 1.225 12.320 -4.021 1.00 90.69 81 HIS A N 1
ATOM 664 C CA . HIS A 1 81 ? 2.350 12.188 -4.929 1.00 90.69 81 HIS A CA 1
ATOM 665 C C . HIS A 1 81 ? 3.412 13.201 -4.507 1.00 90.69 81 HIS A C 1
ATOM 667 O O . HIS A 1 81 ? 3.073 14.375 -4.329 1.00 90.69 81 HIS A O 1
ATOM 673 N N . PRO A 1 82 ? 4.685 12.801 -4.359 1.00 83.31 82 PRO A N 1
ATOM 674 C CA . PRO A 1 82 ? 5.739 13.777 -4.227 1.00 83.31 82 PRO A CA 1
ATOM 675 C C . PRO A 1 82 ? 5.837 14.569 -5.534 1.00 83.31 82 PRO A C 1
ATOM 677 O O . PRO A 1 82 ? 5.650 14.045 -6.636 1.00 83.31 82 PRO A O 1
ATOM 680 N N . VAL A 1 83 ? 6.125 15.855 -5.391 1.00 78.31 83 VAL A N 1
ATOM 681 C CA . VAL A 1 83 ? 6.388 16.750 -6.513 1.00 78.31 83 VAL A CA 1
ATOM 682 C C . VAL A 1 83 ? 7.897 16.813 -6.694 1.00 78.31 83 VAL A C 1
ATOM 684 O O . VAL A 1 83 ? 8.620 17.132 -5.749 1.00 78.31 83 VAL A O 1
ATOM 687 N N . TYR A 1 84 ? 8.390 16.512 -7.893 1.00 68.81 84 TYR A N 1
ATOM 688 C CA . TYR A 1 84 ? 9.779 16.813 -8.223 1.00 68.81 84 TYR A CA 1
ATOM 689 C C . TYR A 1 84 ? 9.921 18.319 -8.446 1.00 68.81 84 TYR A C 1
ATOM 691 O O . TYR A 1 84 ? 9.184 18.914 -9.234 1.00 68.81 84 TYR A O 1
ATOM 699 N N . GLY A 1 85 ? 10.855 18.939 -7.723 1.00 58.06 85 GLY A N 1
ATOM 700 C CA . GLY A 1 85 ? 11.127 20.367 -7.832 1.00 58.06 85 GLY A CA 1
ATOM 701 C C . GLY A 1 85 ? 11.715 20.733 -9.193 1.00 58.06 85 GLY A C 1
ATOM 702 O O . GLY A 1 85 ? 12.645 20.078 -9.677 1.00 58.06 85 GLY A O 1
ATOM 703 N N . ALA A 1 86 ? 11.188 21.815 -9.775 1.00 54.34 86 ALA A N 1
ATOM 704 C CA . ALA A 1 86 ? 11.871 22.576 -10.811 1.00 54.34 86 ALA A CA 1
ATOM 705 C C . ALA A 1 86 ? 13.290 22.869 -10.309 1.00 54.34 86 ALA A C 1
ATOM 707 O O . ALA A 1 86 ? 13.468 23.391 -9.207 1.00 54.34 86 ALA A O 1
ATOM 708 N N . HIS A 1 87 ? 14.300 22.426 -11.052 1.00 48.59 87 HIS A N 1
ATOM 709 C CA . HIS A 1 87 ? 15.682 22.640 -10.650 1.00 48.59 87 HIS A CA 1
ATOM 710 C C . HIS A 1 87 ? 15.926 24.147 -10.537 1.00 48.59 87 HIS A C 1
ATOM 712 O O . HIS A 1 87 ? 15.681 24.885 -11.487 1.00 48.59 87 HIS A O 1
ATOM 718 N N . GLY A 1 88 ? 16.396 24.597 -9.371 1.00 44.31 88 GLY A N 1
ATOM 719 C CA . GLY A 1 88 ? 16.911 25.947 -9.177 1.00 44.31 88 GLY A CA 1
ATOM 720 C C . GLY A 1 88 ? 18.200 26.125 -9.973 1.00 44.31 88 GLY A C 1
ATOM 721 O O . GLY A 1 88 ? 19.290 26.028 -9.420 1.00 44.31 88 GLY A O 1
ATOM 722 N N . GLY A 1 89 ? 18.063 26.329 -11.279 1.00 45.69 89 GLY A N 1
ATOM 723 C CA . GLY A 1 89 ? 19.114 26.765 -12.185 1.00 45.69 89 GLY A CA 1
ATOM 724 C C . GLY A 1 89 ? 18.764 28.157 -12.682 1.00 45.69 89 GLY A C 1
ATOM 725 O O . GLY A 1 89 ? 17.944 28.279 -13.576 1.00 45.69 89 GLY A O 1
ATOM 726 N N . SER A 1 90 ? 19.330 29.161 -12.011 1.00 49.44 90 SER A N 1
ATOM 727 C CA . SER A 1 90 ? 19.740 30.506 -12.460 1.00 49.44 90 SER A CA 1
ATOM 728 C C . SER A 1 90 ? 19.020 31.290 -13.571 1.00 49.44 90 SER A C 1
ATOM 730 O O . SER A 1 90 ? 19.557 32.324 -13.927 1.00 49.44 90 SER A O 1
ATOM 732 N N . ASP A 1 91 ? 17.838 30.932 -14.059 1.00 45.84 91 ASP A N 1
ATOM 733 C CA . ASP A 1 91 ? 17.047 31.788 -14.945 1.00 45.84 91 ASP A CA 1
ATOM 734 C C . ASP A 1 91 ? 15.566 31.633 -14.602 1.00 45.84 91 ASP A C 1
ATOM 736 O O . ASP A 1 91 ? 15.011 30.535 -14.560 1.00 45.84 91 ASP A O 1
ATOM 740 N N . GLY A 1 92 ? 14.952 32.753 -14.231 1.00 49.38 92 GLY A N 1
ATOM 741 C CA . GLY A 1 92 ? 13.609 32.803 -13.683 1.00 49.38 92 GLY A CA 1
ATOM 742 C C . GLY A 1 92 ? 12.552 32.320 -14.668 1.00 49.38 92 GLY A C 1
ATOM 743 O O . GLY A 1 92 ? 12.174 33.057 -15.562 1.00 49.38 92 GLY A O 1
ATOM 744 N N . ASP A 1 93 ? 12.020 31.132 -14.406 1.00 44.53 93 ASP A N 1
ATOM 745 C CA . ASP A 1 93 ? 10.628 30.776 -14.671 1.00 44.53 93 ASP A CA 1
ATOM 746 C C . ASP A 1 93 ? 10.175 29.829 -13.557 1.00 44.53 93 ASP A C 1
ATOM 748 O O . ASP A 1 93 ? 10.167 28.600 -13.654 1.00 44.53 93 ASP A O 1
ATOM 752 N N . GLY A 1 94 ? 9.852 30.419 -12.407 1.00 56.25 94 GLY A N 1
ATOM 753 C CA . GLY A 1 94 ? 9.124 29.697 -11.381 1.00 56.25 94 GLY A CA 1
ATOM 754 C C . GLY A 1 94 ? 7.741 29.362 -11.918 1.00 56.25 94 GLY A C 1
ATOM 755 O O . GLY A 1 94 ? 6.903 30.250 -11.962 1.00 56.25 94 GLY A O 1
ATOM 756 N N . THR A 1 95 ? 7.483 28.117 -12.328 1.00 51.91 95 THR A N 1
ATOM 757 C CA . THR A 1 95 ? 6.144 27.496 -12.277 1.00 51.91 95 THR A CA 1
ATOM 758 C C . THR A 1 95 ? 6.157 26.009 -12.669 1.00 51.91 95 THR A C 1
ATOM 760 O O . THR A 1 95 ? 6.629 25.614 -13.726 1.00 51.91 95 THR A O 1
ATOM 763 N N . SER A 1 96 ? 5.526 25.199 -11.811 1.00 57.34 96 SER A N 1
ATOM 764 C CA . SER A 1 96 ? 5.150 23.778 -11.946 1.00 57.34 96 SER A CA 1
ATOM 765 C C . SER A 1 96 ? 6.262 22.719 -11.831 1.00 57.34 96 SER A C 1
ATOM 767 O O . SER A 1 96 ? 6.953 22.368 -12.780 1.00 57.34 96 SER A O 1
ATOM 769 N N . GLY A 1 97 ? 6.382 22.129 -10.637 1.00 64.19 97 GLY A N 1
ATOM 770 C CA . GLY A 1 97 ? 6.957 20.787 -10.512 1.00 64.19 97 GLY A CA 1
ATOM 771 C C . GLY A 1 97 ? 6.025 19.737 -11.129 1.00 64.19 97 GLY A C 1
ATOM 772 O O . GLY A 1 97 ? 4.821 19.973 -11.252 1.00 64.19 97 GLY A O 1
ATOM 773 N N . TYR A 1 98 ? 6.559 18.572 -11.507 1.00 74.81 98 TYR A N 1
ATOM 774 C CA . TYR A 1 98 ? 5.752 17.456 -12.014 1.00 74.81 98 TYR A CA 1
ATOM 775 C C . TYR A 1 98 ? 5.458 16.439 -10.908 1.00 74.81 98 TYR A C 1
ATOM 777 O O . TYR A 1 98 ? 6.287 16.189 -10.026 1.00 74.81 98 TYR A O 1
ATOM 785 N N . LEU A 1 99 ? 4.263 15.842 -10.956 1.00 80.75 99 LEU A N 1
ATOM 786 C CA . LEU A 1 99 ? 3.897 14.747 -10.062 1.00 80.75 99 LEU A CA 1
ATOM 787 C C . LEU A 1 99 ? 4.746 13.521 -10.403 1.00 80.7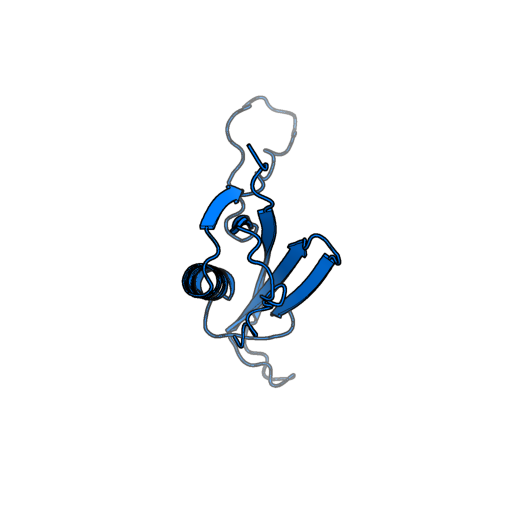5 99 LEU A C 1
ATOM 789 O O . LEU A 1 99 ? 4.754 13.049 -11.541 1.00 80.75 99 LEU A O 1
ATOM 793 N N . ALA A 1 100 ? 5.434 12.979 -9.404 1.00 84.44 100 ALA A N 1
ATOM 794 C CA . ALA A 1 100 ? 6.084 11.687 -9.520 1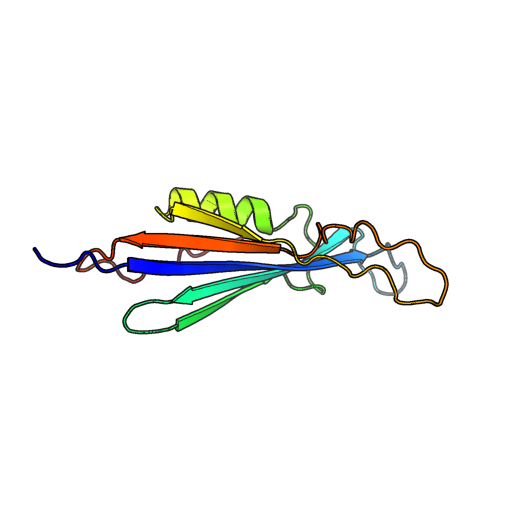.00 84.44 100 ALA A CA 1
ATOM 795 C C . ALA A 1 100 ? 5.002 10.601 -9.601 1.00 84.44 100 ALA A C 1
ATOM 797 O O . ALA A 1 100 ? 4.456 10.182 -8.589 1.00 84.44 100 ALA A O 1
ATOM 798 N N . TRP A 1 101 ? 4.623 10.141 -10.790 1.00 82.81 101 TRP A N 1
ATOM 799 C CA . TRP A 1 101 ? 3.592 9.099 -10.902 1.00 82.81 101 TRP A CA 1
ATOM 800 C C . TRP A 1 101 ? 4.098 7.738 -10.392 1.00 82.81 101 TRP A C 1
ATOM 802 O O . TRP A 1 101 ? 3.320 6.937 -9.858 1.00 82.81 101 TRP A O 1
ATOM 812 N N . HIS A 1 102 ? 5.407 7.505 -10.509 1.00 84.19 102 HIS A N 1
ATOM 813 C CA . HIS A 1 102 ? 6.118 6.324 -10.024 1.00 84.19 102 HIS A CA 1
ATOM 814 C C . HIS A 1 102 ? 6.357 6.326 -8.518 1.00 84.19 102 HIS A C 1
ATOM 816 O O . HIS A 1 102 ? 6.800 5.318 -7.976 1.00 84.19 102 HIS A O 1
ATOM 822 N N . ARG A 1 103 ? 6.045 7.432 -7.830 1.00 89.62 103 ARG A N 1
ATOM 823 C CA . ARG A 1 103 ? 6.152 7.529 -6.374 1.00 89.62 103 ARG A CA 1
ATOM 824 C C . ARG A 1 103 ? 4.837 8.008 -5.793 1.00 89.62 103 ARG A C 1
ATOM 826 O O . ARG A 1 103 ? 4.329 9.049 -6.184 1.00 89.62 103 ARG A O 1
ATOM 833 N N . LYS A 1 104 ? 4.234 7.254 -4.889 1.00 94.31 104 LYS A N 1
ATOM 834 C CA . LYS A 1 104 ? 2.952 7.651 -4.298 1.00 94.31 104 LYS A CA 1
ATOM 835 C C . LYS A 1 104 ? 2.693 6.924 -3.005 1.00 94.31 104 LYS A C 1
ATOM 837 O O . LYS A 1 104 ? 3.111 5.782 -2.837 1.00 94.31 104 LYS A O 1
ATOM 842 N N . ILE A 1 105 ? 1.956 7.593 -2.131 1.00 96.19 105 ILE A N 1
ATOM 843 C CA . ILE A 1 105 ? 1.518 7.047 -0.856 1.00 96.19 105 ILE A CA 1
ATOM 844 C C . ILE A 1 105 ? 0.001 7.183 -0.787 1.00 96.19 105 ILE A C 1
ATOM 846 O O . ILE A 1 105 ? -0.530 8.288 -0.889 1.00 96.19 105 ILE A O 1
ATOM 850 N N . ALA A 1 106 ? -0.703 6.064 -0.640 1.00 97.31 106 ALA A N 1
ATOM 851 C CA . ALA A 1 106 ? -2.131 6.050 -0.343 1.00 97.31 106 ALA A CA 1
ATOM 852 C C . ALA A 1 106 ? -2.334 5.799 1.151 1.00 97.31 106 ALA A C 1
ATOM 854 O O . ALA A 1 106 ? -1.812 4.825 1.686 1.00 97.31 106 ALA A O 1
ATOM 855 N N . TYR A 1 107 ? -3.092 6.668 1.813 1.00 97.19 107 TYR A N 1
ATOM 856 C CA . TYR A 1 107 ? -3.416 6.575 3.234 1.00 97.19 107 TYR A CA 1
ATOM 857 C C . TYR A 1 107 ? -4.821 6.020 3.417 1.00 97.19 107 TYR A C 1
ATOM 859 O O . TYR A 1 107 ? -5.758 6.477 2.759 1.00 97.19 107 TYR A O 1
ATOM 867 N N . PHE A 1 108 ? -4.975 5.089 4.353 1.00 96.06 108 PHE A N 1
ATOM 868 C CA . PHE A 1 108 ? -6.246 4.449 4.657 1.00 96.06 108 PHE A CA 1
ATOM 869 C C . PHE A 1 108 ? -6.524 4.451 6.157 1.00 96.06 108 PHE A C 1
ATOM 871 O O . PHE A 1 108 ? -5.611 4.536 6.983 1.00 96.06 108 PHE A O 1
ATOM 878 N N . LYS A 1 109 ? -7.802 4.304 6.500 1.00 93.69 109 LYS A N 1
ATOM 879 C CA . LYS A 1 109 ? -8.271 4.106 7.873 1.00 93.69 109 LYS A CA 1
ATOM 880 C C . LYS A 1 109 ? -9.364 3.042 7.927 1.00 93.69 109 LYS A C 1
ATOM 882 O O . LYS A 1 109 ? -10.016 2.775 6.921 1.00 93.69 109 LYS A O 1
ATOM 887 N N . ARG A 1 110 ? -9.615 2.477 9.105 1.00 90.88 110 ARG A N 1
ATOM 888 C CA . ARG A 1 110 ? -10.835 1.704 9.401 1.00 90.88 110 ARG A CA 1
ATOM 889 C C . ARG A 1 110 ? -11.144 1.717 10.895 1.00 90.88 110 ARG A C 1
ATOM 891 O O . ARG A 1 110 ? -10.258 1.978 11.703 1.00 90.88 110 ARG A O 1
ATOM 898 N N . LEU A 1 111 ? -12.391 1.442 11.269 1.00 88.50 111 LEU A N 1
ATOM 899 C CA . LEU A 1 111 ? -12.788 1.352 12.677 1.00 88.50 111 LEU A CA 1
ATOM 900 C C . LEU A 1 111 ? -12.128 0.146 13.359 1.00 88.50 111 LEU A C 1
ATOM 902 O O . LEU A 1 111 ? -12.123 -0.956 12.803 1.00 88.50 111 LEU A O 1
ATOM 906 N N . VAL A 1 112 ? -11.646 0.343 14.588 1.00 83.81 112 VAL A N 1
ATOM 907 C CA . VAL A 1 112 ? -11.258 -0.759 15.475 1.00 83.81 112 VAL A CA 1
ATOM 908 C C . VAL A 1 112 ? -12.521 -1.523 15.855 1.00 83.81 112 VAL A C 1
ATOM 910 O O . VAL A 1 112 ? -13.477 -0.951 16.380 1.00 83.81 112 VAL A O 1
ATOM 913 N N . VAL A 1 113 ? -12.523 -2.831 15.610 1.00 80.81 113 VAL A N 1
ATOM 914 C CA . VAL A 1 113 ? -13.615 -3.719 16.014 1.00 80.81 113 VAL A CA 1
ATOM 915 C C . VAL A 1 113 ? -13.083 -4.704 17.053 1.00 80.81 113 VAL A C 1
ATOM 917 O O . VAL A 1 113 ? -12.136 -5.431 16.747 1.00 80.81 113 VAL A O 1
ATOM 920 N N . PRO A 1 114 ? -13.656 -4.749 18.273 1.00 72.94 114 PRO A N 1
ATOM 921 C CA . PRO A 1 114 ? -13.202 -5.658 19.321 1.00 72.94 114 PRO A CA 1
ATOM 922 C C . PRO A 1 114 ? -13.160 -7.113 18.846 1.00 72.94 114 PRO A C 1
ATOM 924 O O . PRO A 1 114 ? -14.097 -7.594 18.213 1.00 72.94 114 PRO A O 1
ATOM 927 N N . GLY A 1 115 ? -12.072 -7.819 19.156 1.00 66.81 115 GLY A N 1
ATOM 928 C CA . GLY A 1 115 ? -11.896 -9.231 18.799 1.00 66.81 115 GLY A CA 1
ATOM 929 C C . GLY A 1 115 ? -11.515 -9.489 17.339 1.00 66.81 115 GLY A C 1
ATOM 930 O O . GLY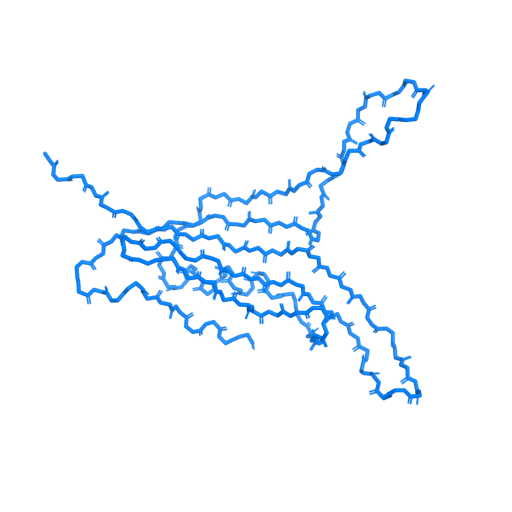 A 1 115 ? -11.184 -10.623 16.999 1.00 66.81 115 GLY A O 1
ATOM 931 N N . ARG A 1 116 ? -11.491 -8.459 16.484 1.00 70.44 116 ARG A N 1
ATOM 932 C CA . ARG A 1 116 ? -10.800 -8.542 15.200 1.00 70.44 116 ARG A CA 1
ATOM 933 C C . ARG A 1 116 ? -9.304 -8.509 15.496 1.00 70.44 116 ARG A C 1
ATOM 935 O O . ARG A 1 116 ? -8.849 -7.629 16.231 1.00 70.44 116 ARG A O 1
ATOM 942 N N . ALA A 1 117 ? -8.533 -9.446 14.944 1.00 59.22 117 ALA A N 1
ATOM 943 C CA . ALA A 1 117 ? -7.103 -9.189 14.843 1.00 59.22 117 ALA A CA 1
ATOM 944 C C . ALA A 1 117 ? -6.953 -7.867 14.075 1.00 59.22 117 ALA A C 1
ATOM 946 O O . ALA A 1 117 ? -7.837 -7.503 13.303 1.00 59.22 117 ALA A O 1
ATOM 947 N N . THR A 1 118 ? -5.891 -7.096 14.283 1.00 58.44 118 THR A N 1
ATOM 948 C CA . THR A 1 118 ? -5.564 -6.031 13.328 1.00 58.44 118 THR A CA 1
ATOM 949 C C . THR A 1 118 ? -5.267 -6.753 12.019 1.00 58.44 118 THR A C 1
ATOM 951 O O . THR A 1 118 ? -4.142 -7.179 11.800 1.00 58.44 118 THR A O 1
ATOM 954 N N . ASP A 1 119 ? -6.320 -7.056 11.252 1.00 55.84 119 ASP A N 1
ATOM 955 C CA . ASP A 1 119 ? -6.297 -8.031 10.177 1.00 55.84 119 ASP A CA 1
ATOM 956 C C . ASP A 1 119 ? -5.316 -7.489 9.161 1.00 55.84 119 ASP A C 1
ATOM 958 O O . ASP A 1 119 ? -5.581 -6.470 8.516 1.00 55.84 119 ASP A O 1
ATOM 962 N N . GLU A 1 120 ? -4.170 -8.152 9.117 1.00 61.47 120 GLU A N 1
ATOM 963 C CA . GLU A 1 120 ? -3.193 -8.130 8.055 1.00 61.47 120 GLU A CA 1
ATOM 964 C C . GLU A 1 120 ? -3.846 -8.918 6.920 1.00 61.47 120 GLU A C 1
ATOM 966 O O . GLU A 1 120 ? -3.846 -10.156 6.965 1.00 61.47 120 GLU A O 1
ATOM 971 N N . PRO A 1 121 ? -4.463 -8.283 5.908 1.00 60.16 121 PRO A N 1
ATOM 972 C CA . PRO A 1 121 ? -4.756 -9.048 4.721 1.00 60.16 121 PRO A CA 1
ATOM 973 C C . PRO A 1 121 ? -3.425 -9.600 4.227 1.00 60.16 121 PRO A C 1
ATOM 975 O O . PRO A 1 121 ? -2.472 -8.849 4.017 1.00 60.16 121 PRO A O 1
ATOM 978 N N . LYS A 1 122 ? -3.331 -10.923 4.083 1.00 65.88 122 LYS A N 1
ATOM 979 C CA . LYS A 1 122 ? -2.210 -11.525 3.367 1.00 65.88 122 LYS A CA 1
ATOM 980 C C . LYS A 1 122 ? -2.365 -11.088 1.919 1.00 65.88 122 LYS A C 1
ATOM 982 O O . LYS A 1 122 ? -3.058 -11.735 1.140 1.00 65.88 122 LYS A O 1
ATOM 987 N N . LEU A 1 123 ? -1.794 -9.933 1.599 1.00 65.06 123 LEU A N 1
ATOM 988 C CA . LEU A 1 123 ? -1.758 -9.389 0.255 1.00 65.06 123 LEU A CA 1
ATOM 989 C C . LEU A 1 123 ? -0.782 -10.257 -0.545 1.00 65.06 123 LEU A C 1
ATOM 991 O O . LEU A 1 123 ? 0.381 -9.908 -0.709 1.00 65.06 123 LEU A O 1
ATOM 995 N N . THR A 1 124 ? -1.233 -11.432 -0.986 1.00 62.50 124 THR A N 1
ATOM 996 C CA . THR A 1 124 ? -0.524 -12.214 -2.000 1.00 62.50 124 THR A CA 1
ATOM 997 C C . THR A 1 124 ? -0.721 -11.517 -3.336 1.00 62.50 124 THR A C 1
ATOM 999 O O . THR A 1 124 ? -1.797 -11.589 -3.946 1.00 62.50 124 THR A O 1
ATOM 1002 N N . LEU A 1 125 ? 0.309 -10.774 -3.737 1.00 62.16 125 LEU A N 1
ATOM 1003 C CA . LEU A 1 125 ? 0.448 -10.241 -5.084 1.00 62.16 125 LEU A CA 1
ATOM 1004 C C . LEU A 1 125 ? 0.922 -11.346 -6.027 1.00 62.16 125 LEU A C 1
ATOM 1006 O O . LEU A 1 125 ? 1.846 -12.087 -5.643 1.00 62.16 125 LEU A O 1
#

pLDDT: mean 81.25, std 14.94, range [44.31, 97.31]